Protein AF-A0AAV4H3Z0-F1 (afdb_monomer_lite)

Foldseek 3Di:
DLVLLVVVLCVLQPVPDVVVVCVQVVVDDDDDDPDDDDDGSLNVLCLLQVHPDSVVSSVCSNPPVSSVDSSVDDPDDDDPPDDDD

Radius of gyration: 14.13 Å; chains: 1; bounding box: 29×38×37 Å

Structure (mmCIF, N/CA/C/O backbone):
data_AF-A0AAV4H3Z0-F1
#
_entry.id   AF-A0AAV4H3Z0-F1
#
loop_
_atom_site.group_PDB
_atom_site.id
_atom_site.type_symbol
_atom_site.label_atom_id
_atom_site.label_alt_id
_atom_site.label_comp_id
_atom_site.label_asym_id
_atom_site.label_entity_id
_atom_site.label_seq_id
_atom_site.pdbx_PDB_ins_code
_atom_site.Cartn_x
_atom_site.Cartn_y
_atom_site.Cartn_z
_atom_site.occupancy
_atom_site.B_iso_or_equiv
_atom_site.auth_seq_id
_atom_site.auth_comp_id
_atom_site.auth_asym_id
_atom_site.auth_atom_id
_atom_site.pdbx_PDB_model_num
ATOM 1 N N . MET A 1 1 ? -6.168 -5.768 -13.478 1.00 63.00 1 MET A N 1
ATOM 2 C CA . MET A 1 1 ? -5.378 -5.552 -12.238 1.00 63.00 1 MET A CA 1
ATOM 3 C C . MET A 1 1 ? -4.388 -4.373 -12.270 1.00 63.00 1 MET A C 1
ATOM 5 O O . MET A 1 1 ? -3.956 -3.968 -11.199 1.00 63.00 1 MET A O 1
ATOM 9 N N . LYS A 1 2 ? -4.058 -3.754 -13.421 1.00 69.94 2 LYS A N 1
ATOM 10 C CA . LYS A 1 2 ? -3.103 -2.617 -13.491 1.00 69.94 2 LYS A CA 1
ATOM 11 C C . LYS A 1 2 ? -3.459 -1.412 -12.608 1.00 69.94 2 LYS A C 1
ATOM 13 O O . LYS A 1 2 ? -2.572 -0.852 -11.979 1.00 69.94 2 LYS A O 1
ATOM 18 N N . ARG A 1 3 ? -4.746 -1.050 -12.518 1.00 79.06 3 ARG A N 1
ATOM 19 C CA . ARG A 1 3 ? -5.214 0.088 -11.702 1.00 79.06 3 ARG A CA 1
ATOM 20 C C . ARG A 1 3 ? -4.870 -0.073 -10.216 1.00 79.06 3 ARG A C 1
ATOM 22 O O . ARG A 1 3 ? -4.269 0.820 -9.638 1.00 79.06 3 ARG A O 1
ATOM 29 N N . LYS A 1 4 ? -5.177 -1.238 -9.633 1.00 78.31 4 LYS A N 1
ATOM 30 C CA . LYS A 1 4 ? -4.951 -1.542 -8.209 1.00 78.31 4 LYS A CA 1
ATOM 31 C C . LYS A 1 4 ? -3.453 -1.515 -7.852 1.00 78.31 4 LYS A C 1
ATOM 33 O O . LYS A 1 4 ? -3.062 -0.855 -6.900 1.00 78.31 4 LYS A O 1
ATOM 38 N N . ARG A 1 5 ? -2.618 -2.136 -8.697 1.00 80.06 5 ARG A N 1
ATOM 39 C CA . ARG A 1 5 ? -1.151 -2.211 -8.537 1.00 80.06 5 ARG A CA 1
ATOM 40 C C . ARG A 1 5 ? -0.456 -0.859 -8.762 1.00 80.06 5 ARG A C 1
ATOM 42 O O . ARG A 1 5 ? 0.474 -0.492 -8.045 1.00 80.06 5 ARG A O 1
ATOM 49 N N . GLY A 1 6 ? -0.914 -0.095 -9.755 1.00 82.50 6 GLY A N 1
ATOM 50 C CA . GLY A 1 6 ? -0.427 1.261 -10.014 1.00 82.50 6 GLY A CA 1
ATOM 51 C C . GLY A 1 6 ? -0.731 2.201 -8.850 1.00 82.50 6 GLY A C 1
ATOM 52 O O . GLY A 1 6 ? 0.158 2.912 -8.395 1.00 82.50 6 GLY A O 1
ATOM 53 N N . TYR A 1 7 ? -1.951 2.124 -8.315 1.00 84.06 7 TYR A N 1
ATOM 54 C CA . TYR A 1 7 ? -2.380 2.927 -7.174 1.00 84.06 7 TYR A CA 1
ATOM 55 C C . TYR A 1 7 ? -1.604 2.605 -5.890 1.00 84.06 7 TYR A C 1
ATOM 57 O O . TYR A 1 7 ? -1.203 3.523 -5.187 1.00 84.06 7 TYR A O 1
ATOM 65 N N . SER A 1 8 ? -1.285 1.332 -5.620 1.00 81.50 8 SER A N 1
ATOM 66 C CA . SER A 1 8 ? -0.431 0.977 -4.471 1.00 81.50 8 SER A CA 1
ATOM 67 C C . SER A 1 8 ? 0.960 1.600 -4.549 1.00 81.50 8 SER A C 1
ATOM 69 O O . SER A 1 8 ? 1.424 2.158 -3.564 1.00 81.50 8 SER A O 1
ATOM 71 N N . GLY A 1 9 ? 1.612 1.562 -5.715 1.00 83.25 9 GLY A N 1
ATOM 72 C CA . GLY A 1 9 ? 2.925 2.197 -5.859 1.00 83.25 9 GLY A CA 1
ATOM 73 C C . GLY A 1 9 ? 2.851 3.716 -5.912 1.00 83.25 9 GLY A C 1
ATOM 74 O O . GLY A 1 9 ? 3.851 4.375 -5.665 1.00 83.25 9 GLY A O 1
ATOM 75 N N . HIS A 1 10 ? 1.696 4.282 -6.263 1.00 85.25 10 HIS A N 1
ATOM 76 C CA . HIS A 1 10 ? 1.462 5.708 -6.097 1.00 85.25 10 HIS A CA 1
ATOM 77 C C . HIS A 1 10 ? 1.408 6.048 -4.606 1.00 85.25 10 HIS A C 1
ATOM 79 O O . HIS A 1 10 ? 2.271 6.787 -4.172 1.00 85.25 10 HIS A O 1
ATOM 85 N N . ILE A 1 11 ? 0.537 5.418 -3.805 1.00 84.19 11 ILE A N 1
ATOM 86 C CA . ILE A 1 11 ? 0.433 5.699 -2.358 1.00 84.19 11 ILE A CA 1
ATOM 87 C C . ILE A 1 11 ? 1.753 5.452 -1.611 1.00 84.19 11 ILE A C 1
ATOM 89 O O . ILE A 1 11 ? 2.084 6.206 -0.710 1.00 84.19 11 ILE A O 1
ATOM 93 N N . MET A 1 12 ? 2.522 4.422 -1.977 1.00 81.38 12 MET A N 1
ATOM 94 C CA . MET A 1 12 ? 3.813 4.136 -1.330 1.00 81.38 12 MET A CA 1
ATOM 95 C C . MET A 1 12 ? 4.893 5.193 -1.599 1.00 81.38 12 MET A C 1
ATOM 97 O O . MET A 1 12 ? 5.826 5.302 -0.814 1.00 81.38 12 MET A O 1
ATOM 101 N N . ARG A 1 13 ? 4.798 5.926 -2.715 1.00 82.62 13 ARG A N 1
ATOM 102 C CA . ARG A 1 13 ? 5.759 6.978 -3.098 1.00 82.62 13 ARG A CA 1
ATOM 103 C C . ARG A 1 13 ? 5.251 8.381 -2.820 1.00 82.62 13 ARG A C 1
ATOM 105 O O . ARG A 1 13 ? 6.034 9.322 -2.789 1.00 82.62 13 ARG A O 1
ATOM 112 N N . ASP A 1 14 ? 3.938 8.526 -2.783 1.00 73.94 14 ASP A N 1
ATOM 113 C CA . ASP A 1 14 ? 3.285 9.810 -2.749 1.00 73.94 14 ASP A CA 1
ATOM 114 C C . ASP A 1 14 ? 3.252 10.336 -1.317 1.00 73.94 14 ASP A C 1
ATOM 116 O O . ASP A 1 14 ? 2.685 9.716 -0.419 1.00 73.94 14 ASP A O 1
ATOM 120 N N . SER A 1 15 ? 3.837 11.515 -1.119 1.00 61.97 15 SER A N 1
ATOM 121 C CA . SER A 1 15 ? 3.831 12.230 0.160 1.00 61.97 15 SER A CA 1
ATOM 122 C C . SER A 1 15 ? 2.465 12.834 0.506 1.00 61.97 15 SER A C 1
ATOM 124 O O . SER A 1 15 ? 2.341 13.477 1.546 1.00 61.97 15 SER A O 1
ATOM 126 N N . SER A 1 16 ? 1.434 12.645 -0.331 1.00 61.09 16 SER A N 1
ATOM 127 C CA . SER A 1 16 ? 0.102 13.256 -0.173 1.00 61.09 16 SER A CA 1
ATOM 128 C C . SER A 1 16 ? -0.626 12.909 1.130 1.00 61.09 16 SER A C 1
ATOM 130 O O . SER A 1 16 ? -1.619 13.555 1.457 1.00 61.09 16 SER A O 1
ATOM 132 N N . GLY A 1 17 ? -0.141 11.944 1.916 1.00 67.19 17 GLY A N 1
ATOM 133 C CA . GLY A 1 17 ? -0.407 11.967 3.351 1.00 67.19 17 GLY A CA 1
ATOM 134 C C . GLY A 1 17 ? -0.221 10.632 4.072 1.00 67.19 17 GLY A C 1
ATOM 135 O O . GLY A 1 17 ? -0.607 9.581 3.549 1.00 67.19 17 GLY A O 1
ATOM 136 N N . PRO A 1 18 ? 0.262 10.661 5.330 1.00 75.12 18 PRO A N 1
ATOM 137 C CA . PRO A 1 18 ? 0.475 9.460 6.141 1.00 75.12 18 PRO A CA 1
ATOM 138 C C . PRO A 1 18 ? -0.820 8.669 6.372 1.00 75.12 18 PRO A C 1
ATOM 140 O O . PRO A 1 18 ? -0.784 7.458 6.564 1.00 75.12 18 PRO A O 1
ATOM 143 N N . LEU A 1 19 ? -1.983 9.322 6.297 1.00 79.94 19 LEU A N 1
ATOM 144 C CA . LEU A 1 19 ? -3.284 8.693 6.519 1.00 79.94 19 LEU A CA 1
ATOM 145 C C . LEU A 1 19 ? -3.621 7.616 5.477 1.00 79.94 19 LEU A C 1
ATOM 147 O O . LEU A 1 19 ? -4.134 6.556 5.836 1.00 79.94 19 LEU A O 1
ATOM 151 N N . LEU A 1 20 ? -3.329 7.858 4.195 1.00 79.69 20 LEU A N 1
ATOM 152 C CA . LEU A 1 20 ? -3.595 6.883 3.131 1.00 79.69 20 LEU A CA 1
ATOM 153 C C . LEU A 1 20 ? -2.707 5.650 3.296 1.00 79.69 20 LEU A C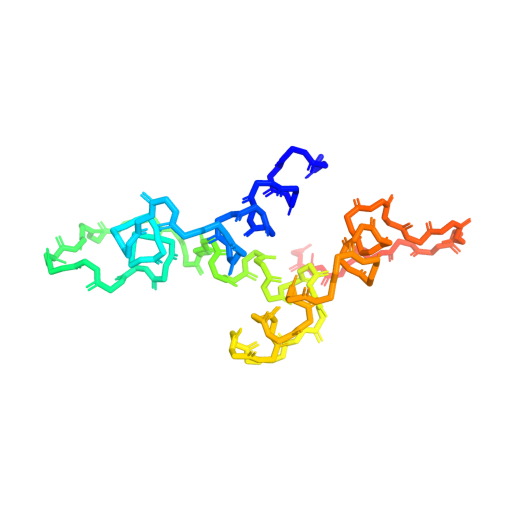 1
ATOM 155 O O . LEU A 1 20 ? -3.183 4.521 3.182 1.00 79.69 20 LEU A O 1
ATOM 159 N N . GLN A 1 21 ? -1.440 5.868 3.645 1.00 78.75 21 GLN A N 1
ATOM 160 C CA . GLN A 1 21 ? -0.500 4.797 3.940 1.00 78.75 21 GLN A CA 1
ATOM 161 C C . GLN A 1 21 ? -0.928 3.992 5.177 1.00 78.75 21 GLN A C 1
ATOM 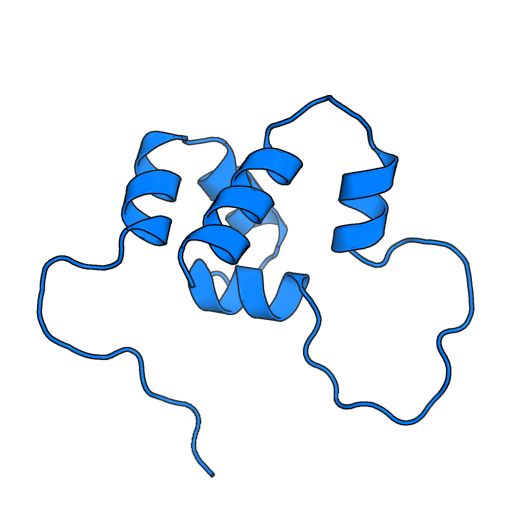163 O O . GLN A 1 21 ? -0.986 2.765 5.116 1.00 78.75 21 GLN A O 1
ATOM 168 N N . LEU A 1 22 ? -1.319 4.656 6.269 1.00 81.19 22 LEU A N 1
ATOM 169 C CA . LEU A 1 22 ? -1.824 4.007 7.486 1.00 81.19 22 LEU A CA 1
ATOM 170 C C . LEU A 1 22 ? -3.113 3.212 7.234 1.00 81.19 22 LEU A C 1
ATOM 172 O O . LEU A 1 22 ? -3.293 2.127 7.792 1.00 81.19 22 LEU A O 1
ATOM 176 N N . SER A 1 23 ? -3.991 3.722 6.366 1.00 80.44 23 SER A N 1
ATOM 177 C CA . SER A 1 23 ? -5.214 3.038 5.941 1.00 80.44 23 SER A CA 1
ATOM 178 C C . SER A 1 23 ? -4.913 1.765 5.153 1.00 80.44 23 SER A C 1
ATOM 180 O O . SER A 1 23 ? -5.470 0.708 5.461 1.00 80.44 23 SER A O 1
ATOM 182 N N . LEU A 1 24 ? -3.978 1.839 4.196 1.00 77.69 24 LEU A N 1
ATOM 183 C CA . LEU A 1 24 ? -3.515 0.678 3.434 1.00 77.69 24 LEU A CA 1
ATOM 184 C C . LEU A 1 24 ? -2.835 -0.368 4.321 1.00 77.69 24 LEU A C 1
ATOM 186 O O . LEU A 1 24 ? -3.109 -1.557 4.174 1.00 77.69 24 LEU A O 1
ATOM 190 N N . GLU A 1 25 ? -1.966 0.071 5.232 1.00 78.19 25 GLU A N 1
ATOM 191 C CA . GLU A 1 25 ? -1.280 -0.790 6.202 1.00 78.19 25 GLU A CA 1
ATOM 192 C C . GLU A 1 25 ? -2.252 -1.386 7.228 1.00 78.19 25 GLU A C 1
ATOM 194 O O . GLU A 1 25 ? -1.952 -2.393 7.866 1.00 78.19 25 GLU A O 1
ATOM 199 N N . GLY A 1 26 ? -3.434 -0.785 7.373 1.00 75.69 26 GLY A N 1
ATOM 200 C CA . GLY A 1 26 ? -4.454 -1.212 8.315 1.00 75.69 26 GLY A CA 1
ATOM 201 C C . GLY A 1 26 ? -4.153 -0.833 9.764 1.00 75.69 26 GLY A C 1
ATOM 202 O O . GLY A 1 26 ? -4.811 -1.385 10.642 1.00 75.69 26 GLY A O 1
ATOM 203 N N . LYS A 1 27 ? -3.229 0.112 9.994 1.00 77.12 27 LYS A N 1
ATOM 204 C CA . LYS A 1 27 ? -2.800 0.633 11.308 1.00 77.12 27 LYS A CA 1
ATOM 205 C C . LYS A 1 27 ? -3.741 1.693 11.902 1.00 77.12 27 LYS A C 1
ATOM 207 O O . LYS A 1 27 ? -3.397 2.328 12.891 1.00 77.12 27 LYS A O 1
ATOM 212 N N . ILE A 1 28 ? -4.906 1.911 11.294 1.00 78.38 28 ILE A N 1
ATOM 213 C CA . ILE A 1 28 ? -5.927 2.819 11.829 1.00 78.38 28 ILE A CA 1
ATOM 214 C C . ILE A 1 28 ? -6.501 2.229 13.121 1.00 78.38 28 ILE A C 1
ATOM 216 O O . ILE A 1 28 ? -6.878 1.056 13.157 1.00 78.38 28 ILE A O 1
ATOM 220 N N . GLU A 1 29 ? -6.589 3.059 14.157 1.00 74.06 29 GLU A N 1
ATOM 221 C CA . GLU A 1 29 ? -7.202 2.710 15.435 1.00 74.06 29 GLU A CA 1
ATOM 222 C C . GLU A 1 29 ? -8.698 2.390 15.257 1.00 74.06 29 GLU A C 1
ATOM 224 O O . GLU A 1 29 ? -9.454 3.162 14.667 1.00 74.06 29 GLU A O 1
ATOM 229 N N . GLY A 1 30 ? -9.131 1.222 15.743 1.00 73.88 30 GLY A N 1
ATOM 230 C CA . GLY A 1 30 ? -10.528 0.781 15.675 1.00 73.88 30 GLY A CA 1
ATOM 231 C C . GLY A 1 30 ? -10.689 -0.734 15.523 1.00 73.88 30 GLY A C 1
ATOM 232 O O . GLY A 1 30 ? -9.932 -1.405 14.819 1.00 73.88 30 GLY A O 1
ATOM 233 N N . LYS A 1 31 ? -11.705 -1.308 16.181 1.00 68.88 31 LYS A N 1
ATOM 234 C CA . LYS A 1 31 ? -12.016 -2.743 16.087 1.00 68.88 31 LYS A CA 1
ATOM 235 C C . LYS A 1 31 ? -12.780 -3.024 14.790 1.00 68.88 31 LYS A C 1
ATOM 237 O O . LYS A 1 31 ? -13.922 -2.603 14.635 1.00 68.88 31 LYS A O 1
ATOM 242 N N . ARG A 1 32 ? -12.173 -3.767 13.860 1.00 65.56 32 ARG A N 1
ATOM 243 C CA . ARG A 1 32 ? -12.870 -4.264 12.660 1.00 65.56 32 ARG A CA 1
ATOM 244 C C . ARG A 1 32 ? -13.862 -5.372 13.046 1.00 65.56 32 ARG A C 1
ATOM 246 O O . ARG A 1 32 ? -13.543 -6.225 13.871 1.00 65.56 32 ARG A O 1
ATOM 253 N N . GLY A 1 33 ? -15.059 -5.360 12.454 1.00 76.38 33 GLY A N 1
ATOM 254 C CA . GLY A 1 33 ? -16.081 -6.389 12.689 1.00 76.38 33 GLY A CA 1
ATOM 255 C C . GLY A 1 33 ? -15.620 -7.786 12.247 1.00 76.38 33 GLY A C 1
ATOM 256 O O . GLY A 1 33 ? -14.955 -7.932 11.221 1.00 76.38 33 GLY A O 1
ATOM 257 N N . GLN A 1 34 ? -15.965 -8.819 13.021 1.00 68.06 34 GLN A N 1
ATOM 258 C CA . GLN A 1 34 ? -15.690 -10.222 12.689 1.00 68.06 34 GLN A CA 1
ATOM 259 C C . GLN A 1 34 ? -16.610 -10.689 11.547 1.00 68.06 34 GLN A C 1
ATOM 261 O O . GLN A 1 34 ? -17.821 -10.515 11.643 1.00 68.06 34 GLN A O 1
ATOM 266 N N . GLY A 1 35 ? -16.057 -11.303 10.488 1.00 74.44 35 GLY A N 1
ATOM 267 C CA . GLY A 1 35 ? -16.879 -12.031 9.504 1.00 74.44 35 GLY A CA 1
ATOM 268 C C . GLY A 1 35 ? -16.354 -12.168 8.065 1.00 74.44 35 GLY A C 1
ATOM 269 O O . GLY A 1 35 ? -16.766 -13.099 7.382 1.00 74.44 35 GLY A O 1
ATOM 270 N N . ARG A 1 36 ? -15.442 -11.311 7.569 1.00 62.34 36 ARG A N 1
ATOM 271 C CA . ARG A 1 36 ? -14.945 -11.372 6.168 1.00 62.34 36 ARG A CA 1
ATOM 272 C C . ARG A 1 36 ? -13.524 -11.978 6.078 1.00 62.34 36 ARG A C 1
ATOM 274 O O . ARG A 1 36 ? -12.700 -11.656 6.932 1.00 62.34 36 ARG A O 1
ATOM 281 N N . PRO A 1 37 ? -13.211 -12.842 5.084 1.00 67.38 37 PRO A N 1
ATOM 282 C CA . PRO A 1 37 ? -11.919 -13.533 4.984 1.00 67.38 37 PRO A CA 1
ATOM 283 C C . PRO A 1 37 ? -10.691 -12.616 4.835 1.00 67.38 37 PRO A C 1
ATOM 285 O O . PRO A 1 37 ? -10.768 -11.492 4.340 1.00 67.38 37 PRO A O 1
ATOM 288 N N . ARG A 1 38 ? -9.546 -13.164 5.269 1.00 66.31 38 ARG A N 1
ATOM 289 C CA . ARG A 1 38 ? -8.281 -12.509 5.648 1.00 66.31 38 ARG A CA 1
ATOM 290 C C . ARG A 1 38 ? -7.350 -12.115 4.487 1.00 66.31 38 ARG A C 1
ATOM 292 O O . ARG A 1 38 ? -6.170 -12.448 4.533 1.00 66.31 38 ARG A O 1
ATOM 299 N N . LYS A 1 39 ? -7.848 -11.459 3.436 1.00 70.44 39 LYS A N 1
ATOM 300 C CA . LYS A 1 39 ? -6.963 -10.893 2.399 1.00 70.44 39 LYS A CA 1
ATOM 301 C C . LYS A 1 39 ? -7.053 -9.374 2.422 1.00 70.44 39 LYS A C 1
ATOM 303 O O . LYS A 1 39 ? -8.043 -8.794 1.978 1.00 70.44 39 LYS A O 1
ATOM 308 N N . ASN A 1 40 ? -6.039 -8.744 3.006 1.00 76.50 40 ASN A N 1
ATOM 309 C CA . ASN A 1 40 ? -5.920 -7.296 3.059 1.00 76.50 40 ASN A CA 1
ATOM 310 C C . ASN A 1 40 ? -5.171 -6.779 1.834 1.00 76.50 40 ASN A C 1
ATOM 312 O O . ASN A 1 40 ? -4.494 -7.517 1.120 1.00 76.50 40 ASN A O 1
ATOM 316 N N . TRP A 1 41 ? -5.239 -5.468 1.624 1.00 79.19 41 TRP A N 1
ATOM 317 C CA . TRP A 1 41 ? -4.463 -4.810 0.579 1.00 79.19 41 TRP A CA 1
ATOM 318 C C . TRP A 1 41 ? -2.959 -5.104 0.691 1.00 79.19 41 TRP A C 1
ATOM 320 O O . TRP A 1 41 ? -2.298 -5.309 -0.321 1.00 79.19 41 TRP A O 1
ATOM 330 N N . VAL A 1 42 ? -2.426 -5.188 1.914 1.00 79.75 42 VAL A N 1
ATOM 331 C CA . VAL A 1 42 ? -1.034 -5.589 2.175 1.00 79.75 42 VAL A CA 1
ATOM 332 C C . VAL A 1 42 ? -0.741 -6.999 1.664 1.00 79.75 42 VAL A C 1
ATOM 334 O O . VAL A 1 42 ? 0.318 -7.215 1.084 1.00 79.75 42 VAL A O 1
ATOM 337 N N . ASP A 1 43 ? -1.663 -7.945 1.846 1.00 81.19 43 ASP A N 1
ATOM 338 C CA . ASP A 1 43 ? -1.489 -9.328 1.388 1.00 81.19 43 ASP A CA 1
ATOM 339 C C . ASP A 1 43 ? -1.516 -9.406 -0.142 1.00 81.19 43 ASP A C 1
ATOM 341 O O . ASP A 1 43 ? -0.671 -10.064 -0.741 1.00 81.19 43 ASP A O 1
ATOM 345 N N . ASP A 1 44 ? -2.418 -8.656 -0.781 1.00 81.38 44 ASP A N 1
ATOM 346 C CA . ASP A 1 44 ? -2.450 -8.514 -2.239 1.00 81.38 44 ASP A CA 1
ATOM 347 C C . ASP A 1 44 ? -1.148 -7.901 -2.778 1.00 81.38 44 ASP A C 1
ATOM 349 O O . ASP A 1 44 ? -0.592 -8.367 -3.769 1.00 81.38 44 ASP A O 1
ATOM 353 N N . VAL A 1 45 ? -0.634 -6.863 -2.116 1.00 80.38 45 VAL A N 1
ATOM 354 C CA . VAL A 1 45 ? 0.594 -6.177 -2.528 1.00 80.38 45 VAL A CA 1
ATOM 355 C C . VAL A 1 45 ? 1.830 -7.063 -2.348 1.00 80.38 45 VAL A C 1
ATOM 357 O O . VAL A 1 45 ? 2.678 -7.078 -3.238 1.00 80.38 45 VAL A O 1
ATOM 360 N N . LYS A 1 46 ? 1.903 -7.845 -1.264 1.00 79.38 46 LYS A N 1
ATOM 361 C CA . LYS A 1 46 ? 2.946 -8.864 -1.051 1.00 79.38 46 LYS A CA 1
ATOM 362 C C . LYS A 1 46 ? 2.898 -9.964 -2.110 1.00 79.38 46 LYS A C 1
ATOM 364 O O . LYS A 1 46 ? 3.932 -10.348 -2.651 1.00 79.38 46 LYS A O 1
ATOM 369 N N . GLU A 1 47 ? 1.699 -10.436 -2.446 1.00 82.38 47 GLU A N 1
ATOM 370 C CA . GLU A 1 47 ? 1.498 -11.437 -3.497 1.00 82.38 47 GLU A CA 1
ATOM 371 C C . GLU A 1 47 ? 1.954 -10.910 -4.866 1.00 82.38 47 GLU A C 1
ATOM 373 O O . GLU A 1 47 ? 2.589 -11.631 -5.632 1.00 82.38 47 GLU A O 1
ATOM 378 N N . TRP A 1 48 ? 1.704 -9.632 -5.169 1.00 78.19 48 TRP A N 1
ATOM 379 C CA . TRP A 1 48 ? 2.133 -9.019 -6.430 1.00 78.19 48 TRP A CA 1
ATOM 380 C C . TRP A 1 48 ? 3.624 -8.714 -6.517 1.00 78.19 48 TRP A C 1
ATOM 382 O O . TRP A 1 48 ? 4.141 -8.653 -7.634 1.00 78.19 48 TRP A O 1
ATOM 392 N N . SER A 1 49 ? 4.273 -8.431 -5.387 1.00 72.75 49 SER A N 1
ATOM 393 C CA . SER A 1 49 ? 5.702 -8.106 -5.312 1.00 72.75 49 SER A CA 1
ATOM 394 C C . SER A 1 49 ? 6.586 -9.342 -5.130 1.00 72.75 49 SER A C 1
ATOM 396 O O . SER A 1 49 ? 7.815 -9.237 -5.209 1.00 72.75 49 SER A O 1
ATOM 398 N N . GLY A 1 50 ? 5.970 -10.502 -4.866 1.00 75.69 50 GLY A N 1
ATOM 399 C CA . GLY A 1 50 ? 6.670 -11.735 -4.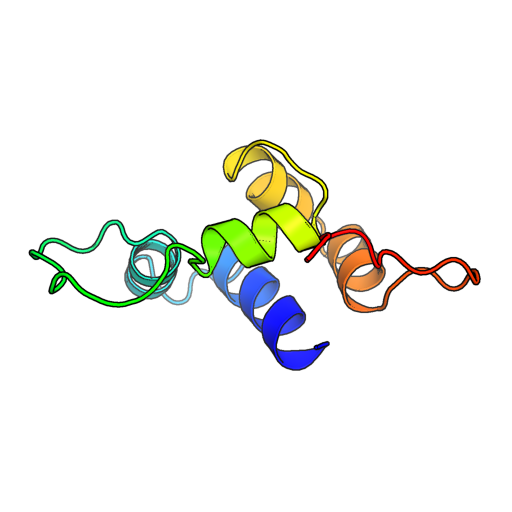515 1.00 75.69 50 GLY A CA 1
ATOM 400 C C . GLY A 1 50 ? 7.490 -11.602 -3.229 1.00 75.69 50 GLY A C 1
ATOM 401 O O . GLY A 1 50 ? 8.476 -12.314 -3.065 1.00 75.69 50 GLY A O 1
ATOM 402 N N . SER A 1 51 ? 7.144 -10.655 -2.352 1.00 74.88 51 SER A N 1
ATOM 403 C CA . SER A 1 51 ? 7.891 -10.367 -1.127 1.00 74.88 51 SER A CA 1
ATOM 404 C C . SER A 1 51 ? 7.189 -10.936 0.103 1.00 74.88 51 SER A C 1
ATOM 406 O O . SER A 1 51 ? 5.977 -10.807 0.268 1.00 74.88 51 SER A O 1
ATOM 408 N N . THR A 1 52 ? 7.972 -11.482 1.031 1.00 73.00 52 THR A N 1
ATOM 409 C CA . THR A 1 52 ? 7.477 -11.977 2.327 1.00 73.00 52 THR A CA 1
ATOM 410 C C . THR A 1 52 ? 7.142 -10.824 3.285 1.00 73.00 52 THR A C 1
ATOM 412 O O . THR A 1 52 ? 6.172 -10.894 4.047 1.00 73.00 52 THR A O 1
ATOM 415 N N . SER A 1 53 ? 7.903 -9.722 3.217 1.00 78.00 53 SER A N 1
ATOM 416 C CA . SER A 1 53 ? 7.700 -8.530 4.046 1.00 78.00 53 SER A CA 1
ATOM 417 C C . SER A 1 53 ? 7.082 -7.361 3.276 1.00 78.00 53 SER A C 1
ATOM 419 O O . SER A 1 53 ? 7.303 -7.156 2.079 1.00 78.00 53 SER A O 1
ATOM 421 N N . TYR A 1 54 ? 6.310 -6.547 3.998 1.00 76.62 54 TYR A N 1
ATOM 422 C CA . TYR A 1 54 ? 5.774 -5.294 3.468 1.00 76.62 54 TYR A CA 1
ATOM 423 C C . TYR A 1 54 ? 6.880 -4.245 3.280 1.00 76.62 54 TYR A C 1
ATOM 425 O O . TYR A 1 54 ? 6.863 -3.537 2.279 1.00 76.62 54 TYR A O 1
ATOM 433 N N . GLY A 1 55 ? 7.882 -4.211 4.168 1.00 77.94 55 GLY A N 1
ATOM 434 C CA . GLY A 1 55 ? 9.029 -3.300 4.050 1.00 77.94 55 GLY A CA 1
ATOM 435 C C . GLY A 1 55 ? 9.836 -3.531 2.769 1.00 77.94 55 GLY A C 1
ATOM 436 O O . GLY A 1 55 ? 10.144 -2.582 2.056 1.00 77.94 55 GLY A O 1
ATOM 437 N N . ASP A 1 56 ? 10.064 -4.796 2.401 1.00 76.62 56 ASP A N 1
ATOM 438 C CA . ASP A 1 56 ? 10.717 -5.144 1.130 1.00 76.62 56 ASP A CA 1
ATOM 439 C C . ASP A 1 56 ? 9.897 -4.681 -0.074 1.00 76.62 56 ASP A C 1
ATOM 441 O O . ASP A 1 56 ? 10.436 -4.263 -1.095 1.00 76.62 56 ASP A O 1
ATOM 445 N N . THR A 1 57 ? 8.568 -4.741 0.036 1.00 78.75 57 THR A N 1
ATOM 446 C CA . THR A 1 57 ? 7.685 -4.259 -1.027 1.00 78.75 57 THR A CA 1
ATOM 447 C C . THR A 1 57 ? 7.719 -2.742 -1.144 1.00 78.75 57 THR A C 1
ATOM 449 O O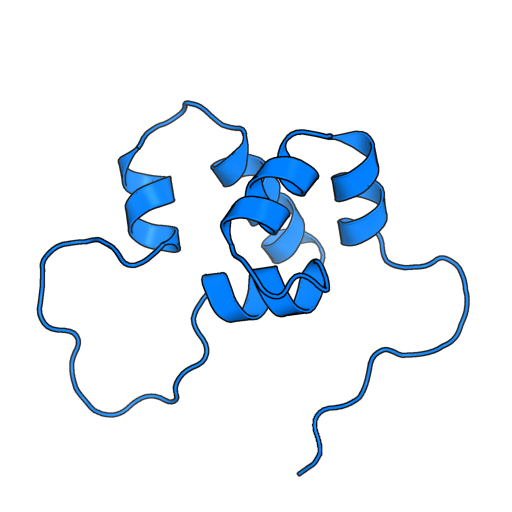 . THR A 1 57 ? 7.699 -2.229 -2.257 1.00 78.75 57 THR A O 1
ATOM 452 N N . GLN A 1 58 ? 7.805 -2.033 -0.019 1.00 78.44 58 GLN A N 1
ATOM 453 C CA . GLN A 1 58 ? 7.914 -0.578 0.016 1.00 78.44 58 GLN A CA 1
ATOM 454 C C . GLN A 1 58 ? 9.226 -0.120 -0.636 1.00 78.44 58 GLN A C 1
ATOM 456 O O . GLN A 1 58 ? 9.206 0.721 -1.525 1.00 78.44 58 GLN A O 1
ATOM 461 N N . ARG A 1 59 ? 10.339 -0.791 -0.320 1.00 82.31 59 ARG A N 1
ATOM 462 C CA . ARG A 1 59 ? 11.656 -0.533 -0.918 1.00 82.31 59 ARG A CA 1
ATOM 463 C C . ARG A 1 59 ? 11.706 -0.826 -2.424 1.00 82.31 59 ARG A C 1
ATOM 465 O O . ARG A 1 59 ? 12.254 -0.045 -3.190 1.00 82.31 59 ARG A O 1
ATOM 472 N N . LYS A 1 60 ? 11.061 -1.905 -2.884 1.00 78.25 60 LYS A N 1
ATOM 473 C CA . LYS A 1 60 ? 10.863 -2.166 -4.326 1.00 78.25 60 LYS A CA 1
ATOM 474 C C . LYS A 1 60 ? 9.931 -1.145 -4.987 1.00 78.25 60 LYS A C 1
ATOM 476 O O . LYS A 1 60 ? 10.050 -0.866 -6.176 1.00 78.25 60 LYS A O 1
ATOM 481 N N . ALA A 1 61 ? 8.964 -0.609 -4.240 1.00 79.44 61 ALA A N 1
ATOM 482 C CA . ALA A 1 61 ? 8.063 0.420 -4.734 1.00 79.44 61 ALA A CA 1
ATOM 483 C C . ALA A 1 61 ? 8.766 1.772 -4.873 1.00 79.44 61 ALA A C 1
ATOM 485 O O . ALA A 1 61 ? 8.419 2.505 -5.790 1.00 79.44 61 ALA A O 1
ATOM 486 N N . GLU A 1 62 ? 9.767 2.105 -4.061 1.00 80.94 62 GLU A N 1
ATOM 487 C CA . GLU A 1 62 ? 10.564 3.331 -4.240 1.00 80.94 62 GLU A CA 1
ATOM 488 C C . GLU A 1 62 ? 11.176 3.402 -5.648 1.00 80.94 62 GLU A C 1
ATOM 490 O O . GLU A 1 62 ? 11.094 4.440 -6.310 1.00 80.94 62 GLU A O 1
ATOM 495 N N . ASN A 1 63 ? 11.660 2.272 -6.176 1.00 83.75 63 ASN A N 1
ATOM 496 C CA . ASN A 1 63 ? 12.093 2.182 -7.565 1.00 83.75 63 ASN A CA 1
ATOM 497 C C . ASN A 1 63 ? 10.887 2.197 -8.527 1.00 83.75 63 ASN A C 1
ATOM 499 O O . ASN A 1 63 ? 10.081 1.265 -8.625 1.00 83.75 63 ASN A O 1
ATOM 503 N N . ARG A 1 64 ? 10.747 3.302 -9.268 1.00 81.19 64 ARG A N 1
ATOM 504 C CA . ARG A 1 64 ? 9.629 3.519 -10.196 1.00 81.19 64 ARG A CA 1
ATOM 505 C C . ARG A 1 64 ? 9.649 2.569 -11.391 1.00 81.19 64 ARG A C 1
ATOM 507 O O . ARG A 1 64 ? 8.573 2.193 -11.857 1.00 81.19 64 ARG A O 1
ATOM 514 N N . GLU A 1 65 ? 10.825 2.224 -11.906 1.00 81.00 65 GLU A N 1
ATOM 515 C CA . GLU A 1 65 ? 10.962 1.355 -13.081 1.00 81.00 65 GLU A CA 1
ATOM 516 C C . GLU A 1 65 ? 10.632 -0.087 -12.715 1.00 81.00 65 GLU A C 1
ATOM 518 O O . GLU A 1 65 ? 9.722 -0.675 -13.298 1.00 81.00 65 GLU A O 1
ATOM 523 N N . GLU A 1 66 ? 11.246 -0.582 -11.641 1.00 78.25 66 GLU A N 1
ATOM 524 C CA . GLU A 1 66 ? 11.030 -1.937 -11.129 1.00 78.25 66 GLU A CA 1
ATOM 525 C C . GLU A 1 66 ? 9.549 -2.190 -10.807 1.00 78.25 66 GLU A C 1
ATOM 527 O O . GLU A 1 66 ? 8.959 -3.209 -11.175 1.00 78.25 66 GLU A O 1
ATOM 532 N N . TRP A 1 67 ? 8.886 -1.212 -10.190 1.00 80.69 67 TRP A N 1
ATOM 533 C CA . TRP A 1 67 ? 7.457 -1.300 -9.923 1.00 80.69 67 TRP A CA 1
ATOM 534 C C . TRP A 1 67 ? 6.592 -1.229 -11.179 1.00 80.69 67 TRP A C 1
ATOM 536 O O . TRP A 1 67 ? 5.549 -1.880 -11.240 1.00 80.69 67 TRP A O 1
ATOM 546 N N . ARG A 1 68 ? 6.964 -0.416 -12.176 1.00 80.88 68 ARG A N 1
ATOM 547 C CA . ARG A 1 68 ? 6.228 -0.354 -13.447 1.00 80.88 68 ARG A CA 1
ATOM 548 C C . ARG A 1 68 ? 6.296 -1.689 -14.169 1.00 80.88 68 ARG A C 1
ATOM 550 O O . ARG A 1 68 ? 5.261 -2.118 -14.678 1.00 80.88 68 ARG A O 1
ATOM 557 N N . ASP A 1 69 ? 7.447 -2.345 -14.153 1.00 80.31 69 ASP A N 1
ATOM 558 C CA . ASP A 1 69 ? 7.637 -3.668 -14.746 1.00 80.31 69 ASP A CA 1
ATOM 559 C C . ASP A 1 69 ? 6.839 -4.731 -13.995 1.00 80.31 69 ASP A C 1
ATOM 561 O O . ASP A 1 69 ? 6.089 -5.497 -14.607 1.00 80.31 69 ASP A O 1
ATOM 565 N N . MET A 1 70 ?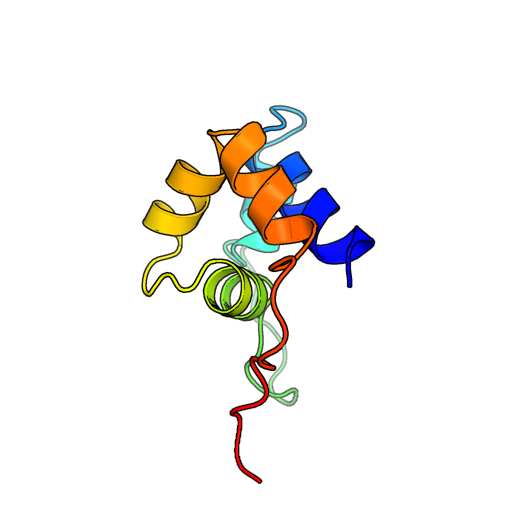 6.858 -4.686 -12.659 1.00 75.06 70 MET A N 1
ATOM 566 C CA . MET A 1 70 ? 5.975 -5.515 -11.844 1.00 75.06 70 MET A CA 1
ATOM 567 C C . MET A 1 70 ? 4.506 -5.291 -12.220 1.00 75.06 70 MET A C 1
ATOM 569 O O . MET A 1 70 ? 3.821 -6.258 -12.553 1.00 75.06 70 MET A O 1
ATOM 573 N N . VAL A 1 71 ? 4.012 -4.044 -12.233 1.00 76.88 71 VAL A N 1
ATOM 574 C CA . VAL A 1 71 ? 2.620 -3.671 -12.572 1.00 76.88 71 VAL A CA 1
ATOM 575 C C . VAL A 1 71 ? 2.235 -4.086 -13.995 1.00 76.88 71 VAL A C 1
ATOM 577 O O . VAL A 1 71 ? 1.087 -4.493 -14.217 1.00 76.88 71 VAL A O 1
ATOM 580 N N . ALA A 1 72 ? 3.166 -3.979 -14.946 1.00 74.19 72 ALA A N 1
ATOM 581 C CA . ALA A 1 72 ? 2.980 -4.364 -16.340 1.00 74.19 72 ALA A CA 1
ATOM 582 C C . ALA A 1 72 ? 2.824 -5.882 -16.516 1.00 74.19 72 ALA A C 1
ATOM 584 O O . ALA A 1 72 ? 2.073 -6.286 -17.405 1.00 74.19 72 ALA A O 1
ATOM 585 N N . GLY A 1 73 ? 3.407 -6.678 -15.610 1.00 62.06 73 GLY A N 1
ATOM 586 C CA . GLY A 1 73 ? 3.431 -8.142 -15.663 1.00 6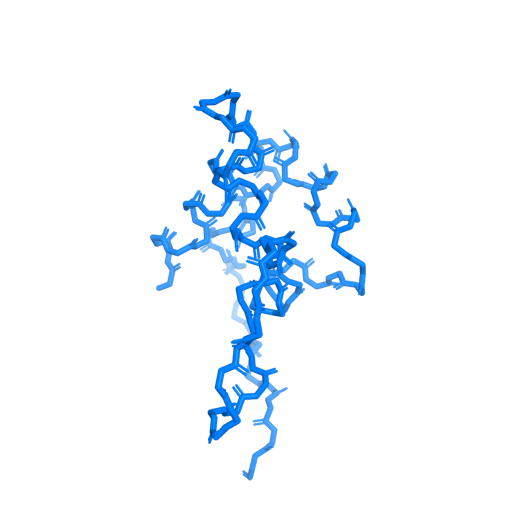2.06 73 GLY A CA 1
ATOM 587 C C . GLY A 1 73 ? 4.573 -8.660 -16.550 1.00 62.06 73 GLY A C 1
ATOM 588 O O . GLY A 1 73 ? 5.062 -7.913 -17.399 1.00 62.06 73 GLY A O 1
ATOM 589 N N . PRO A 1 74 ? 5.018 -9.921 -16.376 1.00 46.62 74 PRO A N 1
ATOM 590 C CA . PRO A 1 74 ? 6.067 -10.488 -17.220 1.00 46.62 74 PRO A CA 1
ATOM 591 C C . PRO A 1 74 ? 5.624 -10.494 -18.691 1.00 46.62 74 PRO A C 1
ATOM 593 O O . PRO A 1 74 ? 4.488 -10.848 -19.003 1.00 46.62 74 PRO A O 1
ATOM 596 N N . LYS A 1 75 ? 6.531 -10.134 -19.611 1.00 49.47 75 LYS A N 1
ATOM 597 C CA . LYS A 1 75 ? 6.315 -10.297 -21.065 1.00 49.47 75 LYS A CA 1
ATOM 598 C C . LYS A 1 75 ? 6.391 -11.762 -21.519 1.00 49.47 75 LYS A C 1
ATOM 600 O O . LYS A 1 75 ? 6.210 -12.044 -22.698 1.00 49.47 75 LYS A O 1
ATOM 605 N N . THR A 1 76 ? 6.669 -12.689 -20.610 1.00 38.84 76 THR A N 1
ATOM 606 C CA . THR A 1 76 ? 6.865 -14.105 -20.904 1.00 38.84 76 THR A CA 1
ATOM 607 C C . THR A 1 76 ? 5.728 -14.932 -20.323 1.00 38.84 76 THR A C 1
ATOM 609 O O . THR A 1 76 ? 5.348 -14.801 -19.159 1.00 38.84 76 THR A O 1
ATOM 612 N N . ALA A 1 77 ? 5.156 -15.763 -21.191 1.00 39.06 77 ALA A N 1
ATOM 613 C CA . ALA A 1 77 ? 4.138 -16.739 -20.867 1.00 39.06 77 ALA A CA 1
ATOM 614 C C . ALA A 1 77 ? 4.651 -17.663 -19.763 1.00 39.06 77 ALA A C 1
ATOM 616 O O . ALA A 1 77 ? 5.534 -18.465 -20.017 1.00 39.06 77 ALA A O 1
ATOM 617 N N . LEU A 1 78 ? 4.129 -17.514 -18.550 1.00 40.34 78 LEU A N 1
ATOM 618 C CA . LEU A 1 78 ? 3.830 -18.591 -17.608 1.00 40.34 78 LEU A CA 1
ATOM 619 C C . LEU A 1 78 ? 3.093 -17.953 -16.432 1.00 40.34 78 LEU A C 1
ATOM 621 O O . LEU A 1 78 ? 3.591 -17.063 -15.744 1.00 40.34 78 LEU A O 1
ATOM 625 N N . GLY A 1 79 ? 1.836 -18.361 -16.282 1.00 39.31 79 GLY A N 1
ATOM 626 C CA . GLY A 1 79 ? 0.919 -17.797 -15.315 1.00 39.31 79 GLY A CA 1
ATOM 627 C C . GLY A 1 79 ? 1.388 -18.022 -13.885 1.00 39.31 79 GLY A C 1
ATOM 628 O O . GLY A 1 79 ? 1.621 -19.149 -13.458 1.00 39.31 79 GLY A O 1
ATOM 629 N N . TYR A 1 80 ? 1.380 -16.952 -13.099 1.00 47.25 80 TYR A N 1
ATOM 630 C CA . TYR A 1 80 ? 1.268 -17.061 -11.651 1.00 47.25 80 TYR A CA 1
ATOM 631 C C . TYR A 1 80 ? -0.207 -17.286 -11.292 1.00 47.25 80 TYR A C 1
ATOM 633 O O . TYR A 1 80 ? -0.891 -16.419 -10.759 1.00 47.25 80 TYR A O 1
ATOM 641 N N . CYS A 1 81 ? -0.708 -18.471 -11.651 1.00 37.38 81 CYS A N 1
ATOM 642 C CA . CYS A 1 81 ? -1.897 -19.073 -11.064 1.00 37.38 81 CYS A CA 1
ATOM 643 C C . CYS A 1 81 ? -1.409 -20.203 -10.156 1.00 37.38 81 CYS A C 1
ATOM 645 O O . CYS A 1 81 ? -1.146 -21.315 -10.610 1.00 37.38 81 CYS A O 1
ATOM 647 N N . ARG A 1 82 ? -1.225 -19.907 -8.867 1.00 38.69 82 ARG A N 1
ATOM 648 C CA . ARG A 1 82 ? -1.101 -20.950 -7.847 1.00 38.69 82 ARG A CA 1
ATOM 649 C C . ARG A 1 82 ? -1.645 -20.474 -6.506 1.00 38.69 82 ARG A C 1
ATOM 651 O O . ARG A 1 82 ? -0.890 -20.201 -5.586 1.00 38.69 82 ARG A O 1
ATOM 658 N N . TYR A 1 83 ? -2.970 -20.451 -6.400 1.00 39.16 83 TYR A N 1
ATOM 659 C CA . TYR A 1 83 ? -3.651 -20.774 -5.149 1.00 39.16 83 TYR A CA 1
ATOM 660 C C . TYR A 1 83 ? -4.669 -21.871 -5.449 1.00 39.16 83 TYR A C 1
ATOM 662 O O . TYR A 1 83 ? -5.619 -21.663 -6.197 1.00 39.16 83 TYR A O 1
ATOM 670 N N . LYS A 1 84 ? -4.383 -23.063 -4.916 1.00 33.31 84 LYS A N 1
ATOM 671 C CA . LYS A 1 84 ? -5.282 -24.215 -4.880 1.00 33.31 84 LYS A CA 1
ATOM 672 C C . LYS A 1 84 ? -6.557 -23.862 -4.100 1.00 33.31 84 LYS A C 1
ATOM 674 O O . LYS A 1 84 ? -6.441 -23.446 -2.947 1.00 33.31 84 LYS A O 1
ATOM 679 N N . ILE A 1 85 ? -7.715 -24.113 -4.708 1.00 31.16 85 ILE A N 1
ATOM 680 C CA . ILE A 1 85 ? -8.881 -24.771 -4.094 1.00 31.16 85 ILE A CA 1
ATOM 681 C C . ILE A 1 85 ? -9.155 -25.993 -4.964 1.00 31.16 85 ILE A C 1
ATOM 683 O O . ILE A 1 85 ? -9.082 -25.827 -6.203 1.00 31.16 85 ILE A O 1
#

pLDDT: mean 71.37, std 13.95, range [31.16, 85.25]

Sequence (85 aa):
MKRKRGYSGHIMRDSSGPLLQLSLEGKIEGKRGQGRPRKNWVDDVKEWSGSTSYGDTQRKAENREEWRDMVAGPKTALGYCRYKI

Organism: NCBI:txid1093978

Secondary structure (DSSP, 8-state):
-HHHHHHHHHHHH-TT-HHHHHHHHT--SS-PPS-S-S--HHHHHHHHHT-SSHHHHHHHHHSHHHHHHHHH--SSS--------